Protein AF-A0A7S2ML87-F1 (afdb_monomer_lite)

Foldseek 3Di:
DDDDDPVLCVLCVLLAADDPVLLVVLVVVVVVVPDQKAALVNQCVSSVDPDSVSSVSNQVVLVDDVRIDGPLSSSLSSLVRHPDDPVVSVVVNQVSLPPVPPSDRDPVSVVVND

Radius of gyration: 14.05 Å; chains: 1; bounding box: 33×36×38 Å

Sequence (114 aa):
GARAQPEVWKYLRSLVGWTRWELLEVLGTFRTLRRQTVSAADFHRLLHWSCAEEAGFAFEQFCPQDGKLDFLQVVGAMVVMSDQHVISRASLLFSIFDLRGAGAVSRAEMLIAM

InterPro domains:
  IPR011992 EF-hand domain pair [SSF47473] (12-113)

Organism: NCBI:txid1333877

Structure (mmCIF, N/CA/C/O backbone):
data_AF-A0A7S2ML87-F1
#
_entry.id   AF-A0A7S2ML87-F1
#
loop_
_atom_site.group_PDB
_atom_site.id
_atom_site.type_symbol
_atom_site.label_atom_id
_atom_site.label_alt_id
_atom_site.label_comp_id
_atom_site.label_asym_id
_atom_site.label_entity_id
_atom_site.label_seq_id
_atom_site.pdbx_PDB_ins_code
_atom_site.Cartn_x
_atom_site.Cartn_y
_atom_site.Cartn_z
_atom_site.occupancy
_atom_site.B_iso_or_equiv
_atom_site.auth_seq_id
_atom_site.auth_comp_id
_atom_site.auth_asym_id
_atom_site.auth_atom_id
_atom_site.pdbx_PDB_model_num
ATOM 1 N N . GLY A 1 1 ? -7.390 21.353 -7.734 1.00 34.94 1 GLY A N 1
ATOM 2 C CA . GLY A 1 1 ? -6.295 21.301 -6.750 1.00 34.94 1 GLY A CA 1
ATOM 3 C C . GLY A 1 1 ? -6.886 21.353 -5.364 1.00 34.94 1 GLY A C 1
ATOM 4 O O . GLY A 1 1 ? -7.215 22.436 -4.905 1.00 34.94 1 GLY A O 1
ATOM 5 N N . ALA A 1 2 ? -7.102 20.198 -4.739 1.00 43.19 2 ALA A N 1
ATOM 6 C CA . ALA A 1 2 ? -7.590 20.134 -3.368 1.00 43.19 2 ALA A CA 1
ATOM 7 C C . ALA A 1 2 ? -6.397 20.330 -2.424 1.00 43.19 2 ALA A C 1
ATOM 9 O O . ALA A 1 2 ? -5.463 19.531 -2.429 1.00 43.19 2 ALA A O 1
ATOM 10 N N . ARG A 1 3 ? -6.389 21.420 -1.647 1.00 43.28 3 ARG A N 1
ATOM 11 C CA . ARG A 1 3 ? -5.504 21.521 -0.482 1.00 43.28 3 ARG A CA 1
ATOM 12 C C . ARG A 1 3 ? -6.003 20.493 0.528 1.00 43.28 3 ARG A C 1
ATOM 14 O O . ARG A 1 3 ? -7.121 20.635 1.014 1.00 43.28 3 ARG A O 1
ATOM 21 N N . ALA A 1 4 ? -5.197 19.472 0.815 1.00 50.97 4 ALA A N 1
ATOM 22 C CA . ALA A 1 4 ? -5.452 18.575 1.935 1.00 50.97 4 ALA A CA 1
ATOM 23 C C . ALA A 1 4 ? -5.657 19.420 3.202 1.00 50.97 4 ALA A C 1
ATOM 25 O O . ALA A 1 4 ? -4.856 20.318 3.484 1.00 50.97 4 ALA A O 1
ATOM 26 N N . GLN A 1 5 ? -6.761 19.187 3.916 1.00 56.72 5 GLN A N 1
ATOM 27 C CA . GLN A 1 5 ? -7.056 19.901 5.154 1.00 56.72 5 GLN A CA 1
ATOM 28 C C . GLN A 1 5 ? -5.910 19.650 6.156 1.00 56.72 5 GLN A C 1
ATOM 30 O O . GLN A 1 5 ? -5.455 18.511 6.263 1.00 56.72 5 GLN A O 1
ATOM 35 N N . PRO A 1 6 ? -5.415 20.670 6.883 1.00 58.19 6 PRO A N 1
ATOM 36 C CA . PRO A 1 6 ? -4.276 20.531 7.801 1.00 58.19 6 PRO A CA 1
ATOM 37 C C . PRO A 1 6 ? -4.433 19.400 8.828 1.00 58.19 6 PRO A C 1
ATOM 39 O O . PRO A 1 6 ? -3.450 18.761 9.196 1.00 58.19 6 PRO A O 1
ATOM 42 N N . GLU A 1 7 ? -5.672 19.119 9.232 1.00 64.44 7 GLU A N 1
ATOM 43 C CA . GLU A 1 7 ? -6.025 18.048 10.167 1.00 64.44 7 GLU A CA 1
ATOM 44 C C . GLU A 1 7 ? -5.733 16.650 9.600 1.00 64.44 7 GLU A C 1
ATOM 46 O O . GLU A 1 7 ? -5.269 15.775 10.322 1.00 64.44 7 GLU A O 1
ATOM 51 N N . VAL A 1 8 ? -5.896 16.440 8.290 1.00 64.38 8 VAL A N 1
ATOM 52 C CA . VAL A 1 8 ? -5.651 15.142 7.631 1.00 64.38 8 VAL A CA 1
ATOM 53 C C . VAL A 1 8 ? -4.178 14.743 7.719 1.00 64.38 8 VAL A C 1
ATOM 55 O O . VAL A 1 8 ? -3.847 13.585 7.979 1.00 64.38 8 VAL A O 1
ATOM 58 N N . TRP A 1 9 ? -3.274 15.718 7.594 1.00 66.56 9 TRP A N 1
ATOM 59 C CA . TRP A 1 9 ? -1.836 15.490 7.737 1.00 66.56 9 TRP A CA 1
ATOM 60 C C . TRP A 1 9 ? -1.437 15.004 9.128 1.00 66.56 9 TRP A C 1
ATOM 62 O O . TRP A 1 9 ? -0.403 14.355 9.259 1.00 66.56 9 TRP A O 1
ATOM 72 N N . LYS A 1 10 ? -2.217 15.303 10.174 1.00 71.75 10 LYS A N 1
ATOM 73 C CA . LYS A 1 10 ? -1.956 14.785 11.522 1.00 71.75 10 LYS A CA 1
ATOM 74 C C . LYS A 1 10 ? -2.046 13.261 11.538 1.00 71.75 10 LYS A C 1
ATOM 76 O O . LYS A 1 10 ? -1.162 12.620 12.093 1.00 71.75 10 LYS A O 1
ATOM 81 N N . TYR A 1 11 ? -3.066 12.710 10.888 1.00 68.19 11 TYR A N 1
ATOM 82 C CA . TYR A 1 11 ? -3.338 11.277 10.891 1.00 68.19 11 TYR A CA 1
ATOM 83 C C . TYR A 1 11 ? -2.442 10.524 9.908 1.00 68.19 11 TYR A C 1
ATOM 85 O O . TYR A 1 11 ? -1.961 9.450 10.233 1.00 68.19 11 TYR A O 1
ATOM 93 N N . LEU A 1 12 ? -2.109 11.114 8.756 1.00 70.50 12 LEU A N 1
ATOM 94 C CA . LEU A 1 12 ? -1.237 10.469 7.765 1.00 70.50 12 LEU A CA 1
ATOM 95 C C . LEU A 1 12 ? 0.262 10.526 8.116 1.00 70.50 12 LEU A C 1
ATOM 97 O O . LEU A 1 12 ? 1.071 9.926 7.415 1.00 70.50 12 LEU A O 1
ATOM 101 N N . ARG A 1 13 ? 0.669 11.220 9.190 1.00 72.00 13 ARG A N 1
ATOM 102 C CA . ARG A 1 13 ? 2.084 11.294 9.610 1.00 72.00 13 ARG A CA 1
ATOM 103 C C . ARG A 1 13 ? 2.716 9.930 9.867 1.00 72.00 13 ARG A C 1
ATOM 105 O O . ARG A 1 13 ? 3.903 9.780 9.615 1.00 72.00 13 ARG A O 1
ATOM 112 N N . SER A 1 14 ? 1.944 8.958 10.341 1.00 69.69 14 SER A N 1
ATOM 113 C CA . SER A 1 14 ? 2.419 7.585 10.559 1.00 69.69 14 SER A CA 1
ATOM 114 C C . SER A 1 14 ? 2.809 6.870 9.265 1.00 69.69 14 SER A C 1
ATOM 116 O O . SER A 1 14 ? 3.585 5.924 9.307 1.00 69.69 14 SER A O 1
ATOM 118 N N . LEU A 1 15 ? 2.291 7.316 8.117 1.00 70.19 15 LEU A N 1
ATOM 119 C CA . LEU A 1 15 ? 2.657 6.810 6.795 1.00 70.19 15 LEU A CA 1
ATOM 120 C C . LEU A 1 15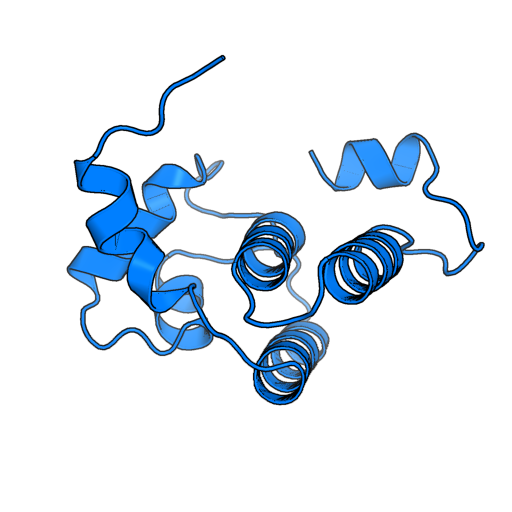 ? 3.935 7.467 6.256 1.00 70.19 15 LEU A C 1
ATOM 122 O O . LEU A 1 15 ? 4.465 7.031 5.237 1.00 70.19 15 LEU A O 1
ATOM 126 N N . VAL A 1 16 ? 4.433 8.522 6.909 1.00 79.50 16 VAL A N 1
ATOM 127 C CA . VAL A 1 16 ? 5.651 9.218 6.489 1.00 79.50 16 VAL A CA 1
ATOM 128 C C . VAL A 1 16 ? 6.875 8.464 6.986 1.00 79.50 16 VAL A C 1
ATOM 130 O O . VAL A 1 16 ? 6.970 8.126 8.161 1.00 79.50 16 VAL A O 1
ATOM 133 N N . GLY A 1 17 ? 7.852 8.278 6.103 1.00 82.12 17 GLY A N 1
ATOM 134 C CA . GLY A 1 17 ? 9.178 7.809 6.504 1.00 82.12 17 GLY A CA 1
ATOM 135 C C . GLY A 1 17 ? 9.356 6.293 6.508 1.00 82.12 17 GLY A C 1
ATOM 136 O O . GLY A 1 17 ? 10.365 5.815 7.010 1.00 82.12 17 GLY A O 1
ATOM 137 N N . TRP A 1 18 ? 8.410 5.548 5.932 1.00 86.12 18 TRP A N 1
ATOM 138 C CA . TRP A 1 18 ? 8.554 4.106 5.745 1.00 86.12 18 TRP A CA 1
ATOM 139 C C . TRP A 1 18 ? 9.759 3.810 4.863 1.00 86.12 18 TRP A C 1
ATOM 141 O O . TRP A 1 18 ? 9.867 4.336 3.752 1.00 86.12 18 TRP A O 1
ATOM 151 N N . THR A 1 19 ? 10.627 2.930 5.338 1.00 87.12 19 THR A N 1
ATOM 152 C CA . THR A 1 19 ? 11.779 2.450 4.589 1.00 87.12 19 THR A CA 1
ATOM 153 C C . THR A 1 19 ? 11.341 1.501 3.477 1.00 87.12 19 THR A C 1
ATOM 155 O O . THR A 1 19 ? 10.257 0.910 3.478 1.00 87.12 19 THR A O 1
ATOM 158 N N . ARG A 1 20 ? 12.232 1.267 2.507 1.00 84.00 20 ARG A N 1
ATOM 159 C CA . ARG A 1 20 ? 12.009 0.238 1.478 1.00 84.00 20 ARG A CA 1
ATOM 160 C C . ARG A 1 20 ? 11.744 -1.148 2.067 1.00 84.00 20 ARG A C 1
ATOM 162 O O . ARG A 1 20 ? 10.976 -1.896 1.473 1.00 84.00 20 ARG A O 1
ATOM 169 N N . TRP A 1 21 ? 12.397 -1.495 3.172 1.00 86.38 21 TRP A N 1
ATOM 170 C CA . TRP A 1 21 ? 12.268 -2.820 3.768 1.00 86.38 21 TRP A CA 1
ATOM 171 C C . TRP A 1 21 ? 10.878 -3.030 4.373 1.00 86.38 21 TRP A C 1
ATOM 173 O O . TRP A 1 21 ? 10.209 -3.997 4.021 1.00 86.38 21 TRP A O 1
ATOM 183 N N . GLU A 1 22 ? 10.396 -2.074 5.164 1.00 86.50 22 GLU A N 1
ATOM 184 C CA . GLU A 1 22 ? 9.063 -2.135 5.782 1.00 86.50 22 GLU A CA 1
ATOM 185 C C . GLU A 1 22 ? 7.952 -2.187 4.720 1.00 86.50 22 GLU A C 1
ATOM 187 O O . GLU A 1 22 ? 7.004 -2.964 4.832 1.00 86.50 22 GLU A O 1
ATOM 192 N N . LEU A 1 23 ? 8.101 -1.435 3.621 1.00 86.75 23 LEU A N 1
ATOM 193 C CA . LEU A 1 23 ? 7.180 -1.521 2.483 1.00 86.75 23 LEU A CA 1
ATOM 194 C C . LEU A 1 23 ? 7.141 -2.927 1.868 1.00 86.75 23 LEU A C 1
ATOM 196 O O . LEU A 1 23 ? 6.068 -3.416 1.515 1.00 86.75 23 LEU A O 1
ATOM 200 N N . LEU A 1 24 ? 8.297 -3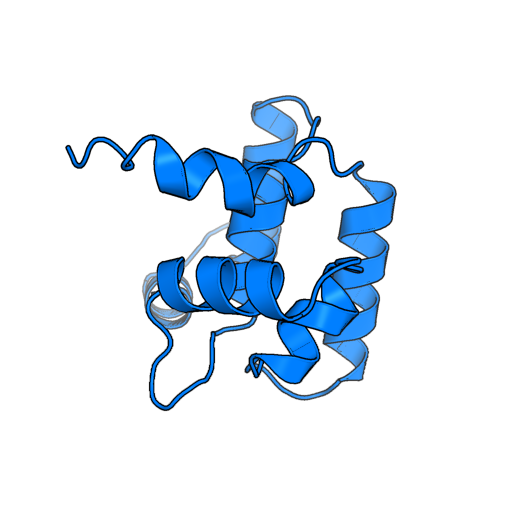.579 1.719 1.00 84.62 24 LEU A N 1
ATOM 201 C CA . LEU A 1 24 ? 8.379 -4.934 1.171 1.00 84.62 24 LEU A CA 1
ATOM 202 C C . LEU A 1 24 ? 7.786 -5.979 2.125 1.00 84.62 24 LEU A C 1
ATOM 204 O O . LEU A 1 24 ? 7.156 -6.924 1.651 1.00 84.62 24 LEU A O 1
ATOM 208 N N . GLU A 1 25 ? 7.930 -5.807 3.439 1.00 86.19 25 GLU A N 1
ATOM 209 C CA . GLU A 1 25 ? 7.300 -6.675 4.444 1.00 86.19 25 GLU A CA 1
ATOM 210 C C . GLU A 1 25 ? 5.772 -6.567 4.412 1.00 86.19 25 GLU A C 1
ATOM 212 O O . GLU A 1 25 ? 5.072 -7.588 4.375 1.00 86.19 25 GLU A O 1
ATOM 217 N N . VAL A 1 26 ? 5.242 -5.343 4.335 1.00 83.06 26 VAL A N 1
ATOM 218 C CA . VAL A 1 26 ? 3.800 -5.107 4.190 1.00 83.06 26 VAL A CA 1
ATOM 219 C C . VAL A 1 26 ? 3.295 -5.724 2.885 1.00 83.06 26 VAL A C 1
ATOM 221 O O . VAL A 1 26 ? 2.364 -6.530 2.907 1.00 83.06 26 VAL A O 1
ATOM 224 N N . LEU A 1 27 ? 3.959 -5.452 1.756 1.00 81.31 27 LEU A N 1
ATOM 225 C CA . LEU A 1 27 ? 3.659 -6.074 0.460 1.00 81.31 27 LEU A CA 1
ATOM 226 C C . LEU A 1 27 ? 3.669 -7.611 0.533 1.00 81.31 27 LEU A C 1
ATOM 228 O O . LEU A 1 27 ? 2.783 -8.265 -0.021 1.00 81.31 27 LEU A O 1
ATOM 232 N N . GLY A 1 28 ? 4.649 -8.199 1.220 1.00 80.88 28 GLY A N 1
ATOM 233 C CA . GLY A 1 28 ? 4.747 -9.642 1.438 1.00 80.88 28 GLY A CA 1
ATOM 234 C C . GLY A 1 28 ? 3.550 -10.195 2.211 1.00 80.88 28 GLY A C 1
ATOM 235 O O . GLY A 1 28 ? 2.951 -11.185 1.790 1.00 80.88 28 GLY A O 1
ATOM 236 N N . THR A 1 29 ? 3.148 -9.512 3.282 1.00 79.06 29 THR A N 1
ATOM 237 C CA . THR A 1 29 ? 1.971 -9.858 4.097 1.00 79.06 29 THR A CA 1
ATOM 238 C C . THR A 1 29 ? 0.684 -9.820 3.275 1.00 79.06 29 THR A C 1
ATOM 240 O O . THR A 1 29 ? -0.179 -10.686 3.395 1.00 79.06 29 THR A O 1
ATOM 243 N N . PHE A 1 30 ? 0.556 -8.868 2.359 1.00 73.50 30 PHE A N 1
ATOM 244 C CA . PHE A 1 30 ? -0.617 -8.799 1.494 1.00 73.50 30 PHE A CA 1
ATOM 245 C C . PHE A 1 30 ? -0.684 -9.915 0.457 1.00 73.50 30 PHE A C 1
ATOM 247 O O . PHE A 1 30 ? -1.757 -10.473 0.217 1.00 73.50 30 PHE A O 1
ATOM 254 N N . ARG A 1 31 ? 0.457 -10.313 -0.116 1.00 71.62 31 ARG A N 1
ATOM 255 C CA . ARG A 1 31 ? 0.504 -11.445 -1.057 1.00 71.62 31 ARG A CA 1
ATOM 256 C C . ARG A 1 31 ? 0.027 -12.749 -0.412 1.00 71.62 31 ARG A C 1
ATOM 258 O O . ARG A 1 31 ? -0.506 -13.603 -1.119 1.00 71.62 31 ARG A O 1
ATOM 265 N N . THR A 1 32 ? 0.173 -12.905 0.906 1.00 73.75 32 THR A N 1
ATOM 266 C CA . THR A 1 32 ? -0.298 -14.097 1.630 1.00 73.75 32 THR A CA 1
ATOM 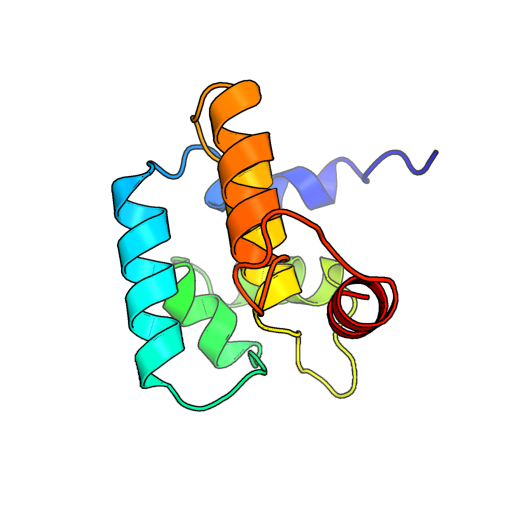267 C C . THR A 1 32 ? -1.776 -14.025 2.015 1.00 73.75 32 THR A C 1
ATOM 269 O O . THR A 1 32 ? -2.436 -15.064 2.050 1.00 73.75 32 THR A O 1
ATOM 272 N N . LEU A 1 33 ? -2.336 -12.826 2.217 1.00 67.38 33 LEU A N 1
ATOM 273 C CA . LEU A 1 33 ? -3.725 -12.629 2.652 1.00 67.38 33 LEU A CA 1
ATOM 274 C C . LEU A 1 33 ? -4.788 -13.064 1.624 1.00 67.38 33 LEU A C 1
ATOM 276 O O . LEU A 1 33 ? -5.955 -13.171 1.997 1.00 67.38 33 LEU A O 1
ATOM 280 N N . ARG A 1 34 ? -4.425 -13.343 0.355 1.00 68.31 34 ARG A N 1
ATOM 281 C CA . ARG A 1 34 ? -5.323 -13.763 -0.761 1.00 68.31 34 ARG A CA 1
ATOM 282 C C . ARG A 1 34 ? -6.521 -12.829 -1.019 1.00 68.31 34 ARG A C 1
ATOM 284 O O . ARG A 1 34 ? -7.353 -13.126 -1.872 1.00 68.31 34 ARG A O 1
ATOM 291 N N . ARG A 1 35 ? -6.617 -11.711 -0.302 1.00 75.75 35 ARG A N 1
ATOM 292 C CA . ARG A 1 35 ? -7.682 -10.712 -0.371 1.00 75.75 35 ARG A CA 1
ATOM 293 C C . ARG A 1 35 ? -7.103 -9.454 -0.998 1.00 75.75 35 ARG A C 1
ATOM 295 O O . ARG A 1 35 ? -6.032 -9.014 -0.603 1.00 75.75 35 ARG A O 1
ATOM 302 N N . GLN A 1 36 ? -7.827 -8.891 -1.959 1.00 79.38 36 GLN A N 1
ATOM 303 C CA . GLN A 1 36 ? -7.453 -7.637 -2.625 1.00 79.38 36 GLN A CA 1
ATOM 304 C C . GLN A 1 36 ? -8.003 -6.403 -1.904 1.00 79.38 36 GLN A C 1
ATOM 306 O O . GLN A 1 36 ? -7.689 -5.281 -2.274 1.00 79.38 36 GLN A O 1
ATOM 311 N N . THR A 1 37 ? -8.803 -6.610 -0.856 1.00 88.62 37 THR A N 1
ATOM 312 C CA . THR A 1 37 ? -9.445 -5.531 -0.109 1.00 88.62 37 THR A CA 1
ATOM 313 C C . THR A 1 37 ? -8.954 -5.469 1.329 1.00 88.62 37 THR A C 1
ATOM 315 O O . THR A 1 37 ? -8.779 -6.512 1.965 1.00 88.62 37 THR A O 1
ATOM 318 N N . VAL A 1 38 ? -8.854 -4.260 1.867 1.00 88.94 38 VAL A N 1
ATOM 319 C CA . VAL A 1 38 ? -8.413 -3.951 3.226 1.00 88.94 38 VAL A CA 1
ATOM 320 C C . VAL A 1 38 ? -9.589 -3.372 4.007 1.00 88.94 38 VAL A C 1
ATOM 322 O O . VAL A 1 38 ? -10.144 -2.345 3.623 1.00 88.94 38 VAL A O 1
ATOM 325 N N . SER A 1 39 ? -10.001 -4.033 5.091 1.00 91.06 39 SER A N 1
ATOM 326 C CA . SER A 1 39 ? -10.977 -3.465 6.033 1.00 91.06 39 SER A CA 1
ATOM 327 C C . SER A 1 39 ? -10.306 -2.469 6.983 1.00 91.06 39 SER A C 1
ATOM 329 O O . SER A 1 39 ? -9.089 -2.513 7.147 1.00 91.06 39 SER A O 1
ATOM 331 N N . ALA A 1 40 ? -11.074 -1.638 7.692 1.00 89.75 40 ALA A N 1
ATOM 332 C CA . ALA A 1 40 ? -10.519 -0.735 8.710 1.00 89.75 40 ALA A CA 1
ATOM 333 C C . ALA A 1 40 ? -9.682 -1.474 9.781 1.00 89.75 40 ALA A C 1
ATOM 335 O O . ALA A 1 40 ? -8.624 -1.003 10.199 1.00 89.75 40 ALA A O 1
ATOM 336 N N . A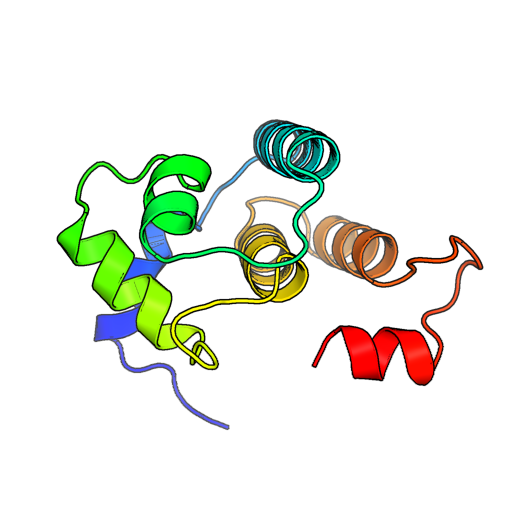LA A 1 41 ? -10.112 -2.676 10.182 1.00 87.56 41 ALA A N 1
ATOM 337 C CA . ALA A 1 41 ? -9.392 -3.502 11.153 1.00 87.56 41 ALA A CA 1
ATOM 338 C C . ALA A 1 41 ? -8.083 -4.080 10.590 1.00 87.56 41 ALA A C 1
ATOM 340 O O . ALA A 1 41 ? -7.108 -4.255 11.324 1.00 87.56 41 ALA A O 1
ATOM 341 N N . ASP A 1 42 ? -8.048 -4.398 9.295 1.00 87.25 42 ASP A N 1
ATOM 342 C CA . ASP A 1 42 ? -6.819 -4.825 8.626 1.00 87.25 42 ASP A CA 1
ATOM 343 C C . ASP A 1 42 ? -5.877 -3.635 8.455 1.00 87.25 42 ASP A C 1
ATOM 345 O O . ASP A 1 42 ? -4.706 -3.743 8.793 1.00 87.25 42 ASP A O 1
ATOM 349 N N . PHE A 1 43 ? -6.396 -2.489 8.015 1.00 87.56 43 PHE A N 1
ATOM 350 C CA . PHE A 1 43 ? -5.651 -1.250 7.798 1.00 87.56 43 PHE A CA 1
ATOM 351 C C . PHE A 1 43 ? -4.903 -0.800 9.059 1.00 87.56 43 PHE A C 1
ATOM 353 O O . PHE A 1 43 ? -3.697 -0.574 9.011 1.00 87.56 43 PHE A O 1
ATOM 360 N N . HIS A 1 44 ? -5.588 -0.783 10.207 1.00 87.00 44 HIS A N 1
ATOM 361 C CA . HIS A 1 44 ? -4.980 -0.509 11.512 1.00 87.00 44 HIS A CA 1
ATOM 362 C C . HIS A 1 44 ? -3.814 -1.460 11.835 1.00 87.00 44 HIS A C 1
ATOM 364 O O . HIS A 1 44 ? -2.750 -1.015 12.263 1.00 87.00 44 HIS A O 1
ATOM 370 N N . ARG A 1 45 ? -4.000 -2.766 11.601 1.00 84.12 45 ARG A N 1
ATOM 371 C CA . ARG A 1 45 ? -2.991 -3.796 11.898 1.00 84.12 45 ARG A CA 1
ATOM 372 C C . ARG A 1 45 ? -1.793 -3.740 10.956 1.00 84.12 45 ARG A C 1
ATOM 374 O O . ARG A 1 45 ? -0.666 -3.865 11.416 1.00 84.12 45 ARG A O 1
ATOM 381 N N . LEU A 1 46 ? -2.045 -3.567 9.663 1.00 80.31 46 LEU A N 1
ATOM 382 C CA . LEU A 1 46 ? -1.035 -3.557 8.603 1.00 80.31 46 LEU A CA 1
ATOM 383 C C . LEU A 1 46 ? -0.096 -2.362 8.711 1.00 80.31 46 LEU A C 1
ATOM 385 O O . LEU A 1 46 ? 1.085 -2.475 8.409 1.00 80.31 46 LEU A O 1
ATOM 389 N N . LEU A 1 47 ? -0.628 -1.226 9.149 1.00 79.38 47 LEU A N 1
ATOM 390 C CA . LEU A 1 47 ? 0.137 0.003 9.313 1.00 79.38 47 LEU A CA 1
ATOM 391 C C . LEU A 1 47 ? 0.732 0.147 10.716 1.00 79.38 47 LEU A C 1
ATOM 393 O O . LEU A 1 47 ? 1.327 1.177 11.014 1.00 79.38 47 LEU A O 1
ATOM 397 N N . HIS A 1 48 ? 0.567 -0.872 11.570 1.00 76.88 48 HIS A N 1
ATOM 398 C CA . HIS A 1 48 ? 1.063 -0.896 12.945 1.00 76.88 48 HIS A CA 1
ATOM 399 C C . HIS A 1 48 ? 0.722 0.374 13.739 1.00 76.88 48 HIS A C 1
ATOM 401 O O . HIS A 1 48 ? 1.517 0.848 14.553 1.00 76.88 48 HIS A O 1
ATOM 407 N N . TRP A 1 49 ? -0.466 0.939 13.511 1.00 78.69 49 TRP A N 1
ATOM 408 C CA . TRP A 1 49 ? -0.888 2.114 14.263 1.00 78.69 49 TRP A CA 1
ATOM 409 C C . TRP A 1 49 ? -1.060 1.764 15.737 1.00 78.69 49 TRP A C 1
ATOM 411 O O . TRP A 1 49 ? -1.575 0.708 16.095 1.00 78.69 49 TRP A O 1
ATOM 421 N N . SER A 1 50 ? -0.654 2.686 16.602 1.00 74.56 50 SER A N 1
ATOM 422 C CA . SER A 1 50 ? -0.821 2.557 18.048 1.00 74.56 50 SER A CA 1
ATOM 423 C C . SER A 1 50 ? -2.244 2.884 18.517 1.00 74.56 50 SER A C 1
ATOM 425 O O . SER A 1 50 ? -2.640 2.448 19.597 1.00 74.56 50 SER A O 1
ATOM 427 N N . CYS A 1 51 ? -3.013 3.639 17.724 1.00 81.81 51 CYS A N 1
ATOM 428 C CA . CYS A 1 51 ? -4.357 4.097 18.058 1.00 81.81 51 CYS A CA 1
ATOM 429 C C . CYS A 1 51 ? -5.367 3.716 16.966 1.00 81.81 51 CYS A C 1
ATOM 431 O O . CYS A 1 51 ? -5.293 4.193 15.832 1.00 81.81 51 CYS A O 1
ATOM 433 N N . ALA A 1 52 ? -6.355 2.896 17.333 1.00 83.88 52 ALA A N 1
ATOM 434 C CA . ALA A 1 52 ? -7.405 2.449 16.419 1.00 83.88 52 ALA A CA 1
ATOM 435 C C . ALA A 1 52 ? -8.301 3.599 15.925 1.00 83.88 52 ALA A C 1
ATOM 437 O O . ALA A 1 52 ? -8.793 3.555 14.801 1.00 83.88 52 ALA A O 1
ATOM 438 N N . GLU A 1 53 ? -8.500 4.633 16.746 1.00 84.81 53 GLU A N 1
ATOM 439 C CA . GLU A 1 53 ? -9.316 5.796 16.389 1.00 84.81 53 GLU A CA 1
ATOM 440 C C . GLU A 1 53 ? -8.632 6.649 15.309 1.00 84.81 53 GLU A C 1
ATOM 442 O O . GLU A 1 53 ? -9.249 6.992 14.302 1.00 84.81 53 GLU A O 1
ATOM 447 N N . GLU A 1 54 ? -7.329 6.912 15.453 1.00 83.50 54 GLU A N 1
ATOM 448 C CA . GLU A 1 54 ? -6.537 7.622 14.437 1.00 83.50 54 GLU A CA 1
ATOM 449 C C . GLU A 1 54 ? -6.460 6.838 13.124 1.00 83.50 54 GLU A C 1
ATOM 451 O O . GLU A 1 54 ? -6.597 7.420 12.045 1.00 83.50 54 GLU A O 1
ATOM 456 N N . ALA A 1 55 ? -6.307 5.514 13.217 1.00 85.56 55 ALA A N 1
ATOM 457 C CA . ALA A 1 55 ? -6.347 4.627 12.062 1.00 85.56 55 ALA A CA 1
ATOM 458 C C . ALA A 1 55 ? -7.699 4.683 11.339 1.00 85.56 55 ALA A C 1
ATOM 460 O O . ALA A 1 55 ? -7.733 4.694 10.111 1.00 85.56 55 ALA A O 1
ATOM 461 N N . GLY A 1 56 ? -8.801 4.761 12.091 1.00 87.75 56 GLY A N 1
ATOM 462 C CA . GLY A 1 56 ? -10.145 4.946 11.549 1.00 87.75 56 GLY A CA 1
ATOM 463 C C . GLY A 1 56 ? -10.287 6.271 10.801 1.00 87.75 56 GLY A C 1
ATOM 464 O O . GLY A 1 56 ? -10.708 6.278 9.649 1.00 87.75 56 GLY A O 1
ATOM 465 N N . PHE A 1 57 ? -9.855 7.385 11.398 1.00 87.25 57 PHE A N 1
ATOM 466 C CA . PHE A 1 57 ? -9.894 8.688 10.724 1.00 87.25 57 PHE A CA 1
ATOM 467 C C . PHE A 1 57 ? -9.094 8.703 9.426 1.00 87.25 57 PHE A C 1
ATOM 469 O O . PHE A 1 57 ? -9.571 9.234 8.424 1.00 87.25 57 PHE A O 1
ATOM 476 N N . ALA A 1 58 ? -7.896 8.116 9.435 1.00 84.94 58 ALA A N 1
ATOM 477 C CA . ALA A 1 58 ? -7.077 8.004 8.242 1.00 84.94 58 ALA A CA 1
ATOM 478 C C . ALA A 1 58 ? -7.709 7.084 7.192 1.00 84.94 58 ALA A C 1
ATOM 480 O O . ALA A 1 58 ? -7.686 7.439 6.020 1.00 84.94 58 ALA A O 1
ATOM 481 N N . PHE A 1 59 ? -8.305 5.956 7.595 1.00 89.69 59 PHE A N 1
ATOM 482 C CA . PHE A 1 59 ? -8.995 5.022 6.699 1.00 89.69 59 PHE A CA 1
ATOM 483 C C . PHE A 1 59 ? -10.096 5.724 5.899 1.00 89.69 59 PHE A C 1
ATOM 485 O O . PHE A 1 59 ? -10.155 5.584 4.680 1.00 89.69 59 PHE A O 1
ATOM 492 N N . GLU A 1 60 ? -10.900 6.560 6.558 1.00 89.88 60 GLU A N 1
ATOM 493 C CA . GLU A 1 60 ? -11.963 7.329 5.901 1.00 89.88 60 GLU A CA 1
ATOM 494 C C . GLU A 1 60 ? -11.434 8.332 4.860 1.00 89.88 60 GLU A C 1
ATOM 496 O O . GLU A 1 60 ? -12.126 8.636 3.891 1.00 89.88 60 GLU A O 1
ATOM 501 N N . GLN A 1 61 ? -10.187 8.811 4.983 1.00 85.94 61 GLN A N 1
ATOM 502 C CA . GLN A 1 61 ? -9.593 9.724 3.988 1.00 85.94 61 GLN A CA 1
ATOM 503 C C . GLN A 1 61 ? -9.294 9.048 2.649 1.00 85.94 61 GLN A C 1
ATOM 505 O O . GLN A 1 61 ? -9.121 9.734 1.642 1.00 85.94 61 GLN A O 1
ATOM 510 N N . PHE A 1 62 ? -9.236 7.717 2.625 1.00 84.38 62 PHE A N 1
ATOM 511 C CA . PHE A 1 62 ? -9.097 6.949 1.393 1.00 84.38 62 PHE A CA 1
ATOM 512 C C . PHE A 1 62 ? -10.447 6.700 0.700 1.00 84.38 62 PHE A C 1
ATOM 514 O O . PHE A 1 62 ? -10.471 6.060 -0.347 1.00 84.38 62 PHE A O 1
ATOM 521 N N . CYS A 1 63 ? -11.556 7.221 1.244 1.00 88.62 63 CYS A N 1
ATOM 522 C CA . CYS A 1 63 ? -12.906 7.100 0.683 1.00 88.62 63 CYS A CA 1
ATOM 523 C C . CYS A 1 63 ? -13.310 5.637 0.391 1.00 88.62 63 CYS A C 1
ATOM 525 O O . CYS A 1 63 ? -13.608 5.297 -0.763 1.00 88.62 63 CYS A O 1
ATOM 527 N N . PRO A 1 64 ? -13.316 4.765 1.418 1.00 90.81 64 PRO A N 1
ATOM 528 C CA . PRO A 1 64 ? -13.599 3.344 1.258 1.00 90.81 64 PRO A CA 1
ATOM 529 C C . PRO A 1 64 ? -14.968 3.087 0.629 1.00 90.81 64 PRO A C 1
ATOM 531 O O . PRO A 1 64 ? -15.965 3.716 0.977 1.00 90.81 64 PRO A O 1
ATOM 534 N N . GLN A 1 65 ? -15.023 2.108 -0.272 1.00 89.19 65 GLN A N 1
ATOM 535 C CA . GLN A 1 65 ? -16.266 1.628 -0.871 1.00 89.19 65 GLN A CA 1
ATOM 536 C C . GLN A 1 65 ? -16.757 0.429 -0.056 1.00 89.19 65 GLN A C 1
ATOM 538 O O . GLN A 1 65 ? -16.007 -0.522 0.169 1.00 89.19 65 GLN A O 1
ATOM 543 N N . ASP A 1 66 ? -17.989 0.491 0.454 1.00 89.69 66 ASP A N 1
ATOM 544 C CA . ASP A 1 66 ? -18.573 -0.537 1.333 1.00 89.69 66 ASP A CA 1
ATOM 545 C C . ASP A 1 66 ? -17.687 -0.897 2.549 1.00 89.69 66 ASP A C 1
ATOM 547 O O . ASP A 1 66 ? -17.582 -2.057 2.962 1.00 89.69 66 ASP A O 1
ATOM 551 N N . GLY A 1 67 ? -17.007 0.107 3.118 1.00 90.94 67 GLY A N 1
ATOM 552 C CA . GLY A 1 67 ? -16.127 -0.058 4.281 1.00 90.94 67 GLY A CA 1
ATOM 553 C C . GLY A 1 67 ? -14.829 -0.817 3.985 1.00 90.94 67 GLY A C 1
ATOM 554 O O . GLY A 1 67 ? -14.211 -1.372 4.900 1.00 90.94 67 GLY A O 1
ATOM 555 N N . LYS A 1 68 ? -14.418 -0.878 2.713 1.00 91.50 68 LYS A N 1
ATOM 556 C CA . LYS A 1 68 ? -13.191 -1.535 2.260 1.00 91.50 68 LYS A CA 1
ATOM 557 C C . LYS A 1 68 ? -12.392 -0.632 1.325 1.00 91.50 68 LYS A C 1
ATOM 559 O O . LYS A 1 68 ? -12.953 0.133 0.547 1.00 91.50 68 LYS A O 1
ATOM 564 N N . LEU A 1 69 ? -11.074 -0.772 1.389 1.00 90.00 69 LEU A N 1
ATOM 565 C CA . LEU A 1 69 ? -10.129 -0.166 0.455 1.00 90.00 69 LEU A CA 1
ATOM 566 C C . LEU A 1 69 ? -9.559 -1.218 -0.476 1.00 90.00 69 LEU A C 1
ATOM 568 O O . LEU A 1 69 ? -9.396 -2.368 -0.067 1.00 90.00 69 LEU A O 1
ATOM 572 N N . ASP A 1 70 ? -9.200 -0.822 -1.690 1.00 87.62 70 ASP A N 1
ATOM 573 C CA . ASP A 1 70 ? -8.315 -1.644 -2.502 1.00 87.62 70 ASP A CA 1
ATOM 574 C C . ASP A 1 70 ? -6.913 -1.641 -1.874 1.00 87.62 70 ASP A C 1
ATOM 576 O O . ASP A 1 70 ? -6.406 -0.628 -1.383 1.00 87.62 70 ASP A O 1
ATOM 580 N N . PHE A 1 71 ? -6.271 -2.799 -1.869 1.00 85.31 71 PHE A N 1
ATOM 581 C CA . PHE A 1 71 ? -4.897 -2.958 -1.414 1.00 85.31 71 PHE A CA 1
ATOM 582 C C . PHE A 1 71 ? -3.922 -1.979 -2.093 1.00 85.31 71 PHE A C 1
ATOM 584 O O . PHE A 1 71 ? -3.054 -1.408 -1.425 1.00 85.31 71 PHE A O 1
ATOM 591 N N . LEU A 1 72 ? -4.076 -1.748 -3.398 1.00 85.81 72 LEU A N 1
ATOM 592 C CA . LEU A 1 72 ? -3.238 -0.841 -4.175 1.00 85.81 72 LEU A CA 1
ATOM 593 C C . LEU A 1 72 ? -3.403 0.613 -3.723 1.00 85.81 72 LEU A C 1
ATOM 595 O O . LEU A 1 72 ? -2.428 1.364 -3.763 1.00 85.81 72 LEU A O 1
ATOM 599 N N . GLN A 1 73 ? -4.584 1.004 -3.232 1.00 86.88 73 GLN A N 1
ATOM 600 C CA . GLN A 1 73 ? -4.803 2.341 -2.670 1.00 86.88 73 GLN A CA 1
ATOM 601 C C . GLN A 1 73 ? -3.957 2.542 -1.408 1.00 86.88 73 GLN A C 1
ATOM 603 O O . GLN A 1 73 ? -3.275 3.560 -1.273 1.00 86.88 73 GLN A O 1
ATOM 608 N N . VAL A 1 74 ? -3.936 1.547 -0.516 1.00 86.62 74 VAL A N 1
ATOM 609 C CA . VAL A 1 74 ? -3.164 1.598 0.736 1.00 86.62 74 VAL A CA 1
ATOM 610 C C . VAL A 1 74 ? -1.665 1.624 0.446 1.00 86.62 74 VAL A C 1
ATOM 612 O O . VAL A 1 74 ? -0.957 2.532 0.881 1.00 86.62 74 VAL A O 1
ATOM 615 N N . VAL A 1 75 ? -1.171 0.664 -0.337 1.00 86.38 75 VAL A N 1
ATOM 616 C CA . VAL A 1 75 ? 0.262 0.568 -0.648 1.00 86.38 75 VAL A CA 1
ATOM 617 C C . VAL A 1 75 ? 0.742 1.748 -1.477 1.00 86.38 75 VAL A C 1
ATOM 619 O O . VAL A 1 75 ? 1.831 2.262 -1.224 1.00 86.38 75 VAL A O 1
ATOM 622 N N . GLY A 1 76 ? -0.053 2.207 -2.443 1.00 88.00 76 GLY A N 1
ATOM 623 C CA . GLY A 1 76 ? 0.279 3.379 -3.244 1.00 88.00 76 GLY A CA 1
ATOM 624 C C . GLY A 1 76 ? 0.557 4.593 -2.360 1.00 88.00 76 GLY A C 1
ATOM 625 O O . GLY A 1 76 ? 1.596 5.237 -2.510 1.00 88.00 76 GLY A O 1
ATOM 626 N N . ALA A 1 77 ? -0.305 4.854 -1.374 1.00 86.00 77 ALA A N 1
ATOM 627 C CA . ALA A 1 77 ? -0.083 5.934 -0.417 1.00 86.00 77 ALA A CA 1
ATOM 628 C C . ALA A 1 77 ? 1.175 5.721 0.436 1.00 86.00 77 ALA A C 1
ATOM 630 O O . ALA A 1 77 ? 1.967 6.652 0.575 1.00 86.00 77 ALA A O 1
ATOM 631 N N . MET A 1 78 ? 1.419 4.507 0.939 1.00 86.75 78 MET A N 1
ATOM 632 C CA . MET A 1 78 ? 2.640 4.208 1.701 1.00 86.75 78 MET A CA 1
ATOM 633 C C . MET A 1 78 ? 3.908 4.476 0.881 1.00 86.75 78 MET A C 1
ATOM 635 O O . MET A 1 78 ? 4.854 5.089 1.372 1.00 86.75 78 MET A O 1
ATOM 639 N N . VAL A 1 79 ? 3.934 4.076 -0.395 1.00 89.38 79 VAL A N 1
ATOM 640 C CA . VAL A 1 79 ? 5.084 4.330 -1.272 1.00 89.38 79 VAL A CA 1
ATOM 641 C C . VAL A 1 79 ? 5.252 5.822 -1.535 1.00 89.38 79 VAL A C 1
ATOM 643 O O . VAL A 1 79 ? 6.375 6.319 -1.463 1.00 89.38 79 VAL A O 1
ATOM 646 N N . VAL A 1 80 ? 4.168 6.559 -1.797 1.00 87.38 80 VAL A N 1
ATOM 647 C CA . VAL A 1 80 ? 4.213 8.021 -1.984 1.00 87.38 80 VAL A CA 1
ATOM 648 C C . VAL A 1 80 ? 4.779 8.725 -0.748 1.00 87.38 80 VAL A C 1
ATOM 650 O O . VAL A 1 80 ? 5.545 9.678 -0.894 1.00 87.38 80 VAL A O 1
ATOM 653 N N . MET A 1 81 ? 4.435 8.247 0.449 1.00 86.06 81 MET A N 1
ATOM 654 C CA . MET A 1 81 ? 4.818 8.854 1.728 1.00 86.06 81 MET A CA 1
ATOM 655 C C . MET A 1 81 ? 6.148 8.326 2.302 1.00 86.06 81 MET A C 1
ATOM 657 O O . MET A 1 81 ? 6.652 8.858 3.292 1.00 86.06 81 MET A O 1
ATOM 661 N N . SER A 1 82 ? 6.759 7.334 1.652 1.00 89.06 82 SER A N 1
ATOM 662 C CA . SER A 1 82 ? 8.045 6.751 2.049 1.00 89.06 82 SER A CA 1
ATOM 663 C C . SER A 1 82 ? 9.227 7.725 1.969 1.00 89.06 82 SER A C 1
ATOM 665 O O . SER A 1 82 ? 9.225 8.696 1.198 1.00 89.06 82 SER A O 1
ATOM 667 N N . ASP A 1 83 ? 10.284 7.423 2.729 1.00 88.81 83 ASP A N 1
ATOM 668 C CA . ASP A 1 83 ? 11.537 8.196 2.771 1.00 88.81 83 ASP A CA 1
ATOM 669 C C . ASP A 1 83 ? 12.413 8.034 1.514 1.00 88.81 83 ASP A C 1
ATOM 671 O O . ASP A 1 83 ? 13.466 8.661 1.379 1.00 88.81 83 ASP A O 1
ATOM 675 N N . GLN A 1 84 ? 11.971 7.210 0.566 1.00 89.12 84 GLN A N 1
ATOM 676 C CA . GLN A 1 84 ? 12.724 6.883 -0.631 1.00 89.12 84 GLN A CA 1
ATOM 677 C C . GLN A 1 84 ? 12.940 8.101 -1.540 1.00 89.12 84 GLN A C 1
ATOM 679 O O . GLN A 1 84 ? 12.119 9.016 -1.627 1.00 89.12 84 GLN A O 1
ATOM 684 N N . HIS A 1 85 ? 14.020 8.071 -2.325 1.00 91.31 85 HIS A N 1
ATOM 685 C CA . HIS A 1 85 ? 14.241 9.061 -3.379 1.00 91.31 85 HIS A CA 1
ATOM 686 C C . HIS A 1 85 ? 13.078 9.071 -4.388 1.00 91.31 85 HIS A C 1
ATOM 688 O O . HIS A 1 85 ? 12.492 8.029 -4.688 1.00 91.31 85 HIS A O 1
ATOM 694 N N . VAL A 1 86 ? 12.765 10.236 -4.966 1.00 90.06 86 VAL A N 1
ATOM 695 C CA . VAL A 1 86 ? 11.597 10.420 -5.852 1.00 90.06 86 VAL A CA 1
ATOM 696 C C . VAL A 1 86 ? 11.556 9.424 -7.017 1.00 90.06 86 VAL A C 1
ATOM 698 O O . VAL A 1 86 ? 10.500 8.875 -7.320 1.00 90.06 86 VAL A O 1
ATOM 701 N N . ILE A 1 87 ? 12.714 9.131 -7.614 1.00 91.44 87 ILE A N 1
ATOM 702 C CA . ILE A 1 87 ? 12.844 8.154 -8.707 1.00 91.44 87 ILE A CA 1
ATOM 703 C C . ILE A 1 87 ? 12.509 6.739 -8.213 1.00 91.44 87 ILE A C 1
ATOM 705 O O . ILE A 1 87 ? 11.812 5.993 -8.896 1.00 91.44 87 ILE A O 1
ATOM 709 N N . SER A 1 88 ? 12.953 6.383 -7.006 1.00 89.06 88 SER A N 1
ATOM 710 C CA . SER A 1 88 ? 12.679 5.080 -6.398 1.00 89.06 88 SER A CA 1
ATOM 711 C C . SER A 1 88 ? 11.196 4.909 -6.074 1.00 89.06 88 SER A C 1
ATOM 713 O O . SER A 1 88 ? 10.644 3.850 -6.369 1.00 89.06 88 SER A O 1
ATOM 715 N N . ARG A 1 89 ? 10.531 5.957 -5.562 1.00 91.56 89 ARG A N 1
ATOM 716 C CA . ARG A 1 89 ? 9.075 5.948 -5.340 1.00 91.56 89 ARG A CA 1
ATOM 717 C C . ARG A 1 89 ? 8.312 5.743 -6.642 1.00 91.56 89 ARG A C 1
ATOM 719 O O . ARG A 1 89 ? 7.433 4.892 -6.699 1.00 91.56 89 ARG A O 1
ATOM 726 N N . ALA A 1 90 ? 8.670 6.483 -7.692 1.00 89.44 90 ALA A N 1
ATOM 727 C CA . ALA A 1 90 ? 8.025 6.365 -8.998 1.00 89.44 90 ALA A CA 1
ATOM 728 C C . ALA A 1 90 ? 8.210 4.964 -9.603 1.00 89.44 90 ALA A C 1
ATOM 730 O O . ALA A 1 90 ? 7.246 4.356 -10.061 1.00 89.44 90 ALA A O 1
ATOM 731 N N . SER A 1 91 ? 9.431 4.425 -9.550 1.00 90.06 91 SER A N 1
ATOM 732 C CA . SER A 1 91 ? 9.736 3.074 -10.028 1.00 90.06 91 SER A CA 1
ATOM 733 C C . SER A 1 91 ? 8.988 1.994 -9.240 1.00 90.06 91 SER A C 1
ATOM 735 O O . SER A 1 91 ? 8.468 1.048 -9.834 1.00 90.06 91 SER A O 1
ATOM 737 N N . LEU A 1 92 ? 8.888 2.138 -7.915 1.00 88.06 92 LEU A N 1
ATOM 738 C CA . LEU A 1 92 ? 8.164 1.192 -7.071 1.00 88.06 92 LEU A CA 1
ATOM 739 C C . LEU A 1 92 ? 6.651 1.263 -7.309 1.00 88.06 92 LEU A C 1
ATOM 741 O O . LEU A 1 92 ? 6.040 0.219 -7.506 1.00 88.06 92 LEU A O 1
ATOM 745 N N . LEU A 1 93 ? 6.065 2.466 -7.373 1.00 88.25 93 LEU A N 1
ATOM 746 C CA . LEU A 1 93 ? 4.654 2.663 -7.734 1.00 88.25 93 LEU A CA 1
ATOM 747 C C . LEU A 1 93 ? 4.342 2.007 -9.075 1.00 88.25 93 LEU A C 1
ATOM 749 O O . LEU A 1 93 ? 3.414 1.213 -9.169 1.00 88.25 93 LEU A O 1
ATOM 753 N N . PHE A 1 94 ? 5.154 2.281 -10.096 1.00 89.31 94 PHE A N 1
ATOM 754 C CA . PHE A 1 94 ? 4.985 1.667 -11.407 1.00 89.31 94 PHE A CA 1
ATOM 755 C C . PHE A 1 94 ? 5.001 0.137 -11.329 1.00 89.31 94 PHE A C 1
ATOM 757 O O . PHE A 1 94 ? 4.128 -0.511 -11.890 1.00 89.31 94 PHE A O 1
ATOM 764 N N . SER A 1 95 ? 5.941 -0.435 -10.574 1.00 87.00 95 SER A N 1
ATOM 765 C CA . SER A 1 95 ? 6.054 -1.889 -10.402 1.00 87.00 95 SER A CA 1
ATOM 766 C C . SER A 1 95 ? 4.859 -2.507 -9.665 1.00 87.00 95 SER A C 1
ATOM 768 O O . SER A 1 95 ? 4.577 -3.686 -9.838 1.00 87.00 95 SER A O 1
ATOM 770 N N . ILE A 1 96 ? 4.177 -1.732 -8.819 1.00 84.94 96 ILE A N 1
ATOM 771 C CA . ILE A 1 96 ? 2.977 -2.168 -8.094 1.00 84.94 96 ILE A CA 1
ATOM 772 C C . ILE A 1 96 ? 1.746 -2.147 -9.008 1.00 84.94 96 ILE A C 1
ATOM 774 O O . ILE A 1 96 ? 0.906 -3.037 -8.907 1.00 84.94 96 ILE A O 1
ATOM 778 N N . PHE A 1 97 ? 1.647 -1.159 -9.902 1.00 86.25 97 PHE A N 1
ATOM 779 C CA . PHE A 1 97 ? 0.515 -1.013 -10.823 1.00 86.25 97 PHE A CA 1
ATOM 780 C C . PHE A 1 97 ? 0.675 -1.789 -12.140 1.00 86.25 97 PHE A C 1
ATOM 782 O O . PHE A 1 97 ? -0.326 -2.098 -12.783 1.00 86.25 97 PHE A O 1
ATOM 789 N N . ASP A 1 98 ? 1.897 -2.144 -12.542 1.00 88.44 98 ASP A N 1
ATOM 790 C CA . ASP A 1 98 ? 2.175 -3.075 -13.645 1.00 88.44 98 ASP A CA 1
ATOM 791 C C . ASP A 1 98 ? 1.941 -4.522 -13.184 1.00 88.44 98 ASP A C 1
ATOM 793 O O . ASP A 1 98 ? 2.868 -5.302 -12.950 1.00 88.44 98 ASP A O 1
AT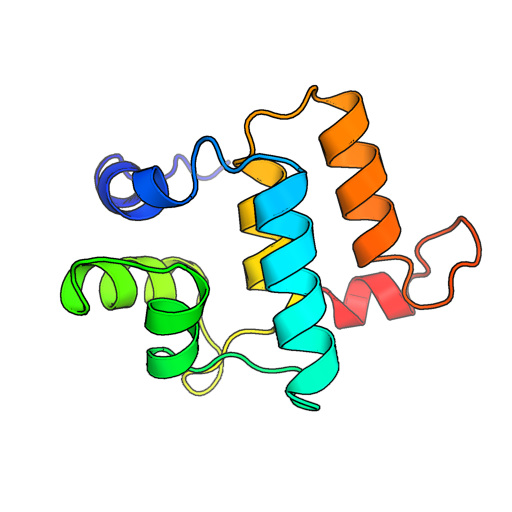OM 797 N N . LEU A 1 99 ? 0.666 -4.873 -13.013 1.00 83.06 99 LEU A N 1
ATOM 798 C CA . LEU A 1 99 ? 0.227 -6.168 -12.486 1.00 83.06 99 LEU A CA 1
ATOM 799 C C . LEU A 1 99 ? 0.712 -7.343 -13.342 1.00 83.06 99 LEU A C 1
ATOM 801 O O . LEU A 1 99 ? 0.8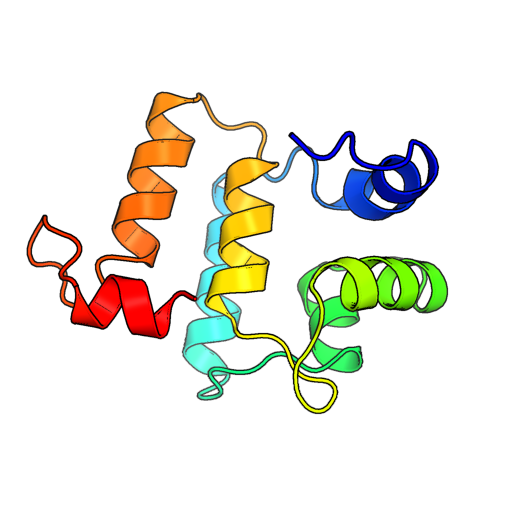68 -8.459 -12.839 1.00 83.06 99 LEU A O 1
ATOM 805 N N . ARG A 1 100 ? 0.927 -7.113 -14.640 1.00 85.19 100 ARG A N 1
ATOM 806 C CA . ARG A 1 100 ? 1.385 -8.129 -15.592 1.00 85.19 100 ARG A CA 1
ATOM 807 C C . ARG A 1 100 ? 2.901 -8.168 -15.764 1.00 85.19 100 ARG A C 1
ATOM 809 O O . ARG A 1 100 ? 3.382 -9.100 -16.409 1.00 85.19 100 ARG A O 1
ATOM 816 N N . GLY A 1 101 ? 3.641 -7.209 -15.212 1.00 85.44 101 GLY A N 1
ATOM 817 C CA . GLY A 1 101 ? 5.090 -7.101 -15.384 1.00 85.44 101 GLY A CA 1
ATOM 818 C C . GLY A 1 101 ? 5.497 -6.884 -16.843 1.00 85.44 101 GLY A C 1
ATOM 819 O O . GLY A 1 101 ? 6.538 -7.378 -17.274 1.00 85.44 101 GLY A O 1
ATOM 820 N N . ALA A 1 102 ? 4.651 -6.214 -17.628 1.00 90.44 102 ALA A N 1
ATOM 821 C CA . ALA A 1 102 ? 4.884 -5.976 -19.050 1.00 90.44 102 ALA A CA 1
ATOM 822 C C . ALA A 1 102 ? 5.863 -4.815 -19.304 1.00 90.44 102 ALA A C 1
ATOM 824 O O . ALA A 1 102 ? 6.228 -4.559 -20.452 1.00 90.44 102 ALA A O 1
ATOM 825 N N . GLY A 1 103 ? 6.270 -4.097 -18.254 1.00 89.19 103 GLY A N 1
ATOM 826 C CA . GLY A 1 103 ? 7.044 -2.865 -18.351 1.00 89.19 103 GLY A CA 1
ATOM 827 C C . GLY A 1 103 ? 6.200 -1.667 -18.791 1.00 89.19 103 GLY A C 1
ATOM 828 O O . GLY A 1 103 ? 6.759 -0.648 -19.190 1.00 89.19 103 GLY A O 1
ATOM 829 N N . ALA A 1 104 ? 4.868 -1.781 -18.739 1.00 89.62 104 ALA A N 1
ATOM 830 C CA . ALA A 1 104 ? 3.900 -0.749 -19.107 1.00 89.62 104 ALA A CA 1
ATOM 831 C C . ALA A 1 104 ? 2.591 -0.953 -18.331 1.00 89.62 104 ALA A C 1
ATOM 833 O O . ALA A 1 104 ? 2.066 -2.059 -18.312 1.00 89.62 104 ALA A O 1
ATOM 834 N N . VAL A 1 105 ? 2.028 0.122 -17.768 1.00 89.06 105 VAL A N 1
ATOM 835 C CA . VAL A 1 105 ? 0.688 0.086 -17.159 1.00 89.06 105 VAL A CA 1
ATOM 836 C C . VAL A 1 105 ? -0.359 0.269 -18.257 1.00 89.06 105 VAL A C 1
ATOM 838 O O . VAL A 1 105 ? -0.460 1.327 -18.883 1.00 89.06 105 VAL A O 1
ATOM 841 N N . SER A 1 106 ? -1.140 -0.772 -18.515 1.00 89.94 106 SER A N 1
ATOM 842 C CA . SER A 1 106 ? -2.246 -0.746 -19.470 1.00 89.94 106 SER A CA 1
ATOM 843 C C . SER A 1 106 ? -3.450 0.037 -18.939 1.00 89.94 106 SER A C 1
ATOM 845 O O . SER A 1 106 ? -3.616 0.248 -17.740 1.00 89.94 106 SER A O 1
ATOM 847 N N . ARG A 1 107 ? -4.374 0.417 -19.834 1.00 88.81 107 ARG A N 1
ATOM 848 C CA . ARG A 1 107 ? -5.640 1.059 -19.434 1.00 88.81 107 ARG A CA 1
ATOM 849 C C . ARG A 1 107 ? -6.452 0.189 -18.468 1.00 88.81 107 ARG A C 1
ATOM 851 O O . ARG A 1 107 ? -7.118 0.729 -17.596 1.00 88.81 107 ARG A O 1
ATOM 858 N N . ALA A 1 108 ? -6.408 -1.133 -18.633 1.00 87.12 108 ALA A N 1
ATOM 859 C CA . ALA A 1 108 ? -7.098 -2.058 -17.740 1.00 87.12 108 ALA A CA 1
ATOM 860 C C . ALA A 1 108 ? -6.464 -2.063 -16.341 1.00 87.12 108 ALA A C 1
ATOM 862 O O . ALA A 1 108 ? -7.186 -1.952 -15.360 1.00 87.12 108 ALA A O 1
ATOM 863 N N . GLU A 1 109 ? -5.133 -2.114 -16.246 1.00 85.31 109 GLU A N 1
ATOM 864 C CA . GLU A 1 109 ? -4.413 -2.013 -14.965 1.00 85.31 109 GLU A CA 1
ATOM 865 C C . GLU A 1 109 ? -4.653 -0.665 -14.282 1.00 85.31 109 GLU A C 1
ATOM 867 O O . GLU A 1 109 ? -4.871 -0.617 -13.076 1.00 85.31 109 GLU A O 1
ATOM 872 N N . MET A 1 110 ? -4.722 0.418 -15.058 1.00 83.31 110 MET A N 1
ATOM 873 C CA . MET A 1 110 ? -5.064 1.738 -14.533 1.00 83.31 110 MET A CA 1
ATOM 874 C C . MET A 1 110 ? -6.503 1.806 -14.002 1.00 83.31 110 MET A C 1
ATOM 876 O O . MET A 1 110 ? -6.738 2.473 -13.007 1.00 83.31 110 MET A O 1
ATOM 880 N N . LEU A 1 111 ? -7.459 1.116 -14.635 1.00 80.12 111 LEU A N 1
ATOM 881 C CA . LEU A 1 111 ? -8.845 1.044 -14.152 1.00 80.12 111 LEU A CA 1
ATOM 882 C C . LEU A 1 111 ? -9.003 0.142 -12.926 1.00 80.12 111 LEU A C 1
ATOM 884 O O . LEU A 1 111 ? -9.869 0.404 -12.109 1.00 80.12 111 LEU A O 1
ATOM 888 N N . ILE A 1 112 ? -8.192 -0.910 -12.796 1.00 77.00 112 ILE A N 1
ATOM 889 C CA . ILE A 1 112 ? -8.167 -1.752 -11.588 1.00 77.00 112 ILE A CA 1
ATOM 890 C C . ILE A 1 112 ? -7.623 -0.958 -10.390 1.00 77.00 112 ILE A C 1
ATOM 892 O O . ILE A 1 112 ? -8.009 -1.204 -9.257 1.00 77.00 112 ILE A O 1
ATOM 896 N N . ALA A 1 113 ? -6.730 -0.005 -10.648 1.00 69.00 113 ALA A N 1
ATOM 897 C CA . ALA A 1 113 ? -6.087 0.825 -9.639 1.00 69.00 113 ALA A CA 1
ATOM 898 C C . ALA A 1 113 ? -6.925 2.017 -9.129 1.00 69.00 113 ALA A C 1
ATOM 900 O O . ALA A 1 113 ? -6.481 2.691 -8.196 1.00 69.00 113 ALA A O 1
ATOM 901 N N . MET A 1 114 ? -8.063 2.323 -9.766 1.00 60.09 114 MET A N 1
ATOM 902 C CA . MET A 1 114 ? -8.895 3.511 -9.514 1.00 60.09 114 MET A CA 1
ATOM 903 C C . MET A 1 114 ? -10.220 3.150 -8.855 1.00 60.09 114 MET A C 1
ATOM 905 O O . MET A 1 114 ? -10.573 3.861 -7.889 1.00 60.09 114 MET A O 1
#

pLDDT: mean 81.73, std 10.81, range [34.94, 91.56]

Secondary structure (DSSP, 8-state):
-----HHHHHHHGGGTT--HHHHHHHHHHHHHH--SEEEHHHHHHHTT-S-HHHHHHHHHHT--BTTEEEHHHHHHHHHHHSSS-HHHHHHHHHHHH-TT-SSS--HHHHHHT-